Protein AF-A0AAD8AGR1-F1 (afdb_monomer)

Sequence (156 aa):
MEEKGDVKERDGKKPFNKREWMRRKYSKKFKVEQWEQRRRKNVLHSYYKELRKMPGCSTDSENKSEPNTDEKKQRTPRLSAYKAAQLEYERKEAEKTARIEAARKVKEERKEALANYHNKKAEVFKILSRKTKKGQPVMKGRMELLLEKLQKNLKS

pLDDT: mean 82.31, std 19.47, range [36.19, 98.38]

Mean predicted aligned error: 17.68 Å

InterPro domains:
  IPR013730 Fyv7/TAP26 [PF08524] (15-152)

Radius of gyration: 34.57 Å; Cα contacts (8 Å, |Δi|>4): 25; chains: 1; bounding box: 64×55×92 Å

Solvent-accessible surface area (backbone atoms only — not comparable to full-atom values): 9732 Å² total; per-residue (Å²): 134,87,81,79,82,81,81,79,91,75,71,101,64,78,80,82,56,62,68,59,51,48,48,56,73,69,33,65,67,49,52,52,50,53,52,51,50,52,51,54,49,49,54,53,49,51,51,54,50,50,61,62,66,45,92,86,71,76,91,82,84,85,91,82,83,86,86,89,82,91,72,90,70,84,75,73,85,76,71,55,71,68,60,50,51,50,53,52,49,54,51,52,51,53,51,52,52,53,50,52,52,52,54,48,51,56,51,49,55,52,49,50,54,48,51,54,50,52,52,53,50,49,54,52,46,57,47,66,69,36,53,44,99,86,66,46,68,46,56,72,59,48,50,52,56,50,51,53,50,52,54,50,66,72,76,104

Organism: Diploptera punctata (NCBI:txid6984)

Secondary structure (DSSP, 8-state):
----------SSSPP--HHHHHHHHH-HHHHHHHHHHHHHHHHHHHHHHHHHHSTT-------------------PPPPPHHHHHHHHHHHHHHHHHHHHHHHHHHHHHHHHHHHHHHHHHHHHHHHHH-B-TTS-B-HHHHHHHHHHHHHHHHH-

Structure (mmCIF, N/CA/C/O backbone):
data_AF-A0AAD8AGR1-F1
#
_entry.id   AF-A0AAD8AGR1-F1
#
loop_
_atom_site.group_PDB
_atom_site.id
_atom_site.type_symbol
_atom_site.label_atom_id
_atom_site.label_alt_id
_atom_site.label_comp_id
_atom_site.label_asym_id
_atom_site.label_entity_id
_atom_site.label_seq_id
_atom_site.pdbx_PDB_ins_code
_atom_site.Cartn_x
_atom_site.Cartn_y
_atom_site.Cartn_z
_atom_site.occupancy
_atom_site.B_iso_or_equiv
_atom_site.auth_seq_id
_atom_site.auth_comp_id
_atom_site.auth_asym_id
_atom_site.auth_atom_id
_atom_site.pdbx_PDB_model_num
ATOM 1 N N . MET A 1 1 ? 35.486 -43.676 32.587 1.00 37.59 1 MET A N 1
ATOM 2 C CA . MET A 1 1 ? 36.117 -43.527 31.261 1.00 37.59 1 MET A CA 1
ATOM 3 C C . MET A 1 1 ? 34.992 -43.523 30.247 1.00 37.59 1 MET A C 1
ATOM 5 O O . MET A 1 1 ? 34.321 -44.533 30.109 1.00 37.59 1 MET A O 1
ATOM 9 N N . GLU A 1 2 ? 34.685 -42.358 29.679 1.00 38.28 2 GLU A N 1
ATOM 10 C CA . GLU A 1 2 ? 33.598 -42.186 28.710 1.00 38.28 2 GLU A CA 1
ATOM 11 C C . GLU A 1 2 ? 34.026 -42.748 27.351 1.00 38.28 2 GLU A C 1
ATOM 13 O O . GLU A 1 2 ? 34.943 -42.233 26.709 1.00 38.28 2 GLU A O 1
ATOM 18 N N . GLU A 1 3 ? 33.364 -43.819 26.923 1.00 41.50 3 GLU A N 1
ATOM 19 C CA . GLU A 1 3 ? 33.518 -44.402 25.594 1.00 41.50 3 GLU A CA 1
ATOM 20 C C . GLU A 1 3 ? 32.797 -43.513 24.569 1.00 41.50 3 GLU A C 1
ATOM 22 O O . GLU A 1 3 ? 31.567 -43.465 24.490 1.00 41.50 3 GLU A O 1
ATOM 27 N N . LYS A 1 4 ? 33.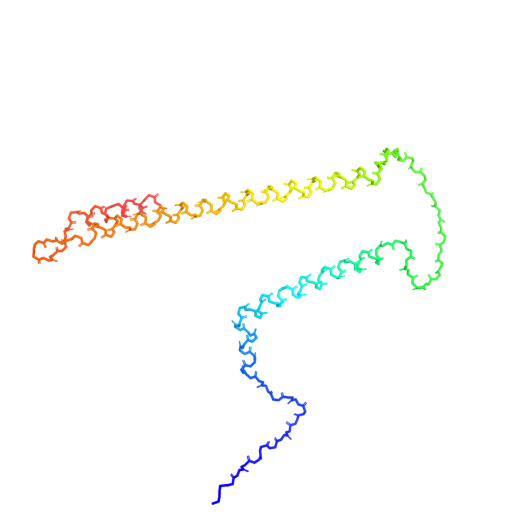573 -42.764 23.781 1.00 42.12 4 LYS A N 1
ATOM 28 C CA . LYS A 1 4 ? 33.070 -42.062 22.598 1.00 42.12 4 LYS A CA 1
ATOM 29 C C . LYS A 1 4 ? 32.799 -43.093 21.505 1.00 42.12 4 LYS A C 1
ATOM 31 O O . LYS A 1 4 ? 33.724 -43.584 20.868 1.00 42.12 4 LYS A O 1
ATOM 36 N N . GLY A 1 5 ? 31.522 -43.401 21.300 1.00 40.47 5 GLY A N 1
ATOM 37 C CA . GLY A 1 5 ? 31.053 -44.204 20.177 1.00 40.47 5 GLY A CA 1
ATOM 38 C C . GLY A 1 5 ? 31.313 -43.503 18.843 1.00 40.47 5 GLY A C 1
ATOM 39 O O . GLY A 1 5 ? 30.688 -42.491 18.527 1.00 40.47 5 GLY A O 1
ATOM 40 N N . ASP A 1 6 ? 32.240 -44.069 18.079 1.00 52.28 6 ASP A N 1
ATOM 41 C CA . ASP A 1 6 ? 32.564 -43.725 16.698 1.00 52.28 6 ASP A CA 1
ATOM 42 C C . ASP A 1 6 ? 31.473 -44.283 15.759 1.00 52.28 6 ASP A C 1
ATOM 44 O O . ASP A 1 6 ? 31.265 -45.499 15.654 1.00 52.28 6 ASP A O 1
ATOM 48 N N . VAL A 1 7 ? 30.698 -43.393 15.127 1.00 54.53 7 VAL A N 1
ATOM 49 C CA . VAL A 1 7 ? 29.608 -43.771 14.215 1.00 54.53 7 VAL A CA 1
ATOM 50 C C . VAL A 1 7 ? 30.162 -43.906 12.801 1.00 54.53 7 VAL A C 1
ATOM 52 O O . VAL A 1 7 ? 30.348 -42.931 12.079 1.00 54.53 7 VAL A O 1
ATOM 55 N N . LYS A 1 8 ? 30.360 -45.172 12.430 1.00 48.00 8 LYS A N 1
ATOM 56 C CA . LYS A 1 8 ? 30.677 -45.722 11.105 1.00 48.00 8 LYS A CA 1
ATOM 57 C C . LYS A 1 8 ? 30.063 -44.933 9.933 1.00 48.00 8 LYS A C 1
ATOM 59 O O . LYS A 1 8 ? 28.853 -44.987 9.716 1.00 48.00 8 LYS A O 1
ATOM 64 N N . GLU A 1 9 ? 30.915 -44.321 9.106 1.00 57.25 9 GLU A N 1
ATOM 65 C CA . GLU A 1 9 ? 30.585 -43.940 7.726 1.00 57.25 9 GLU A CA 1
ATOM 66 C C . GLU A 1 9 ? 30.313 -45.206 6.899 1.00 57.25 9 GLU A C 1
ATOM 68 O O . GLU A 1 9 ? 31.196 -46.034 6.669 1.00 57.25 9 GLU A O 1
ATOM 73 N N . ARG A 1 10 ? 29.068 -45.369 6.446 1.00 54.69 10 ARG A N 1
ATOM 74 C CA . ARG A 1 10 ? 28.699 -46.292 5.371 1.00 54.69 10 ARG A CA 1
ATOM 75 C C . ARG A 1 10 ? 27.884 -45.501 4.351 1.00 54.69 10 ARG A C 1
ATOM 77 O O . ARG A 1 10 ? 26.969 -44.775 4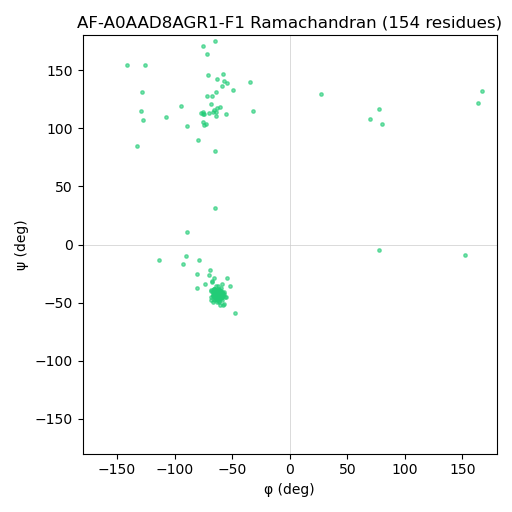.729 1.00 54.69 10 ARG A O 1
ATOM 84 N N . ASP A 1 11 ? 28.272 -45.655 3.087 1.00 57.81 11 ASP A N 1
ATOM 85 C CA . ASP A 1 11 ? 27.811 -44.966 1.875 1.00 57.81 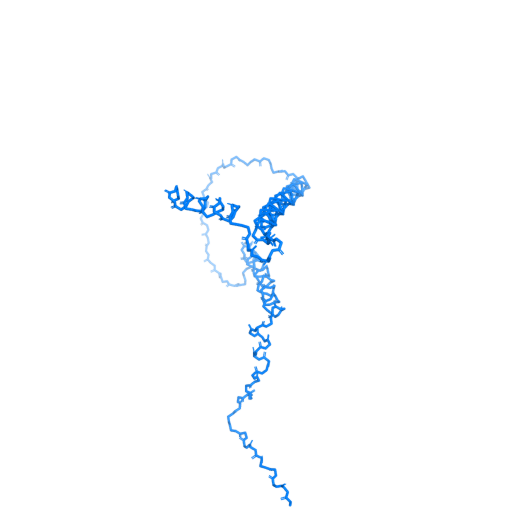11 ASP A CA 1
ATOM 86 C C . ASP A 1 11 ? 28.380 -43.547 1.694 1.00 57.81 11 ASP A C 1
ATOM 88 O O . ASP A 1 11 ? 28.089 -42.642 2.466 1.00 57.81 11 ASP A O 1
ATOM 92 N N . GLY A 1 12 ? 29.166 -43.330 0.627 1.00 61.69 12 GLY A N 1
ATOM 93 C CA . GLY A 1 12 ? 29.886 -42.083 0.286 1.00 61.69 12 GLY A CA 1
ATOM 94 C C . GLY A 1 12 ? 29.019 -40.853 -0.039 1.00 61.69 12 GLY A C 1
ATOM 95 O O . GLY A 1 12 ? 29.386 -40.012 -0.862 1.00 61.69 12 GLY A O 1
ATOM 96 N N . LYS A 1 13 ? 27.842 -40.736 0.573 1.00 70.56 13 LYS A N 1
ATOM 97 C CA . LYS A 1 13 ? 26.965 -39.573 0.511 1.00 70.56 13 LYS A CA 1
ATOM 98 C C . LYS A 1 13 ? 27.269 -38.698 1.718 1.00 70.56 13 LYS A C 1
ATOM 100 O O . LYS A 1 13 ? 27.069 -39.107 2.856 1.00 70.56 13 LYS A O 1
ATOM 105 N N . LYS A 1 14 ? 27.710 -37.464 1.456 1.00 81.38 14 LYS A N 1
ATOM 106 C CA . LYS A 1 14 ? 27.913 -36.462 2.510 1.00 81.38 14 LYS A CA 1
ATOM 107 C C . LYS A 1 14 ? 26.668 -36.378 3.410 1.00 81.38 14 LYS A C 1
ATOM 109 O O . LYS A 1 14 ? 25.559 -36.264 2.874 1.00 81.38 14 LYS A O 1
ATOM 114 N N . PRO A 1 15 ? 26.832 -36.387 4.745 1.00 82.31 15 PRO A N 1
ATOM 115 C CA . PRO A 1 15 ? 25.710 -36.320 5.671 1.00 82.31 15 PRO A CA 1
ATOM 116 C C . PRO A 1 15 ? 24.886 -35.047 5.439 1.00 82.31 15 PRO A C 1
ATOM 118 O O . PRO A 1 15 ? 25.419 -33.955 5.222 1.00 82.31 15 PRO A O 1
ATOM 121 N N . PHE A 1 16 ? 23.557 -35.186 5.448 1.00 85.50 16 PHE A N 1
ATOM 122 C CA . PHE A 1 16 ? 22.645 -34.089 5.128 1.00 85.50 16 PHE A CA 1
ATOM 123 C C . PHE A 1 16 ? 22.709 -32.975 6.179 1.00 85.50 16 PHE A C 1
ATOM 125 O O . PHE A 1 16 ? 22.259 -33.127 7.318 1.00 85.50 16 PHE A O 1
ATOM 132 N N . ASN A 1 17 ? 23.192 -31.801 5.775 1.00 89.31 17 ASN A N 1
ATOM 133 C CA . ASN A 1 17 ? 23.225 -30.636 6.648 1.00 89.31 17 ASN A CA 1
ATOM 134 C C . ASN A 1 17 ? 21.847 -29.951 6.724 1.00 89.31 17 ASN A C 1
ATOM 136 O O . ASN A 1 17 ? 21.526 -29.030 5.964 1.00 89.31 17 ASN A O 1
ATOM 140 N N . LYS A 1 18 ? 21.024 -30.375 7.691 1.00 86.62 18 LYS A N 1
ATOM 141 C CA . LYS A 1 18 ? 19.663 -29.848 7.906 1.00 86.62 18 LYS A CA 1
ATOM 142 C C . LYS A 1 18 ? 19.634 -28.339 8.178 1.00 86.62 18 LYS A C 1
ATOM 144 O O . LYS A 1 18 ? 18.705 -27.658 7.742 1.00 86.62 18 LYS A O 1
ATOM 149 N N . ARG A 1 19 ? 20.649 -27.790 8.860 1.00 85.38 19 ARG A N 1
ATOM 150 C CA . ARG A 1 19 ? 20.738 -26.345 9.158 1.00 85.38 19 ARG A CA 1
ATOM 151 C C . ARG A 1 19 ? 20.942 -25.528 7.887 1.00 85.38 19 ARG A C 1
ATOM 153 O O . ARG A 1 19 ? 20.271 -24.517 7.685 1.00 85.38 19 ARG A O 1
ATOM 160 N N . GLU A 1 20 ? 21.833 -25.981 7.016 1.00 87.56 20 GLU A N 1
ATOM 161 C CA . GLU A 1 20 ? 22.074 -25.335 5.729 1.00 87.56 20 GLU A CA 1
ATOM 162 C C . GLU A 1 20 ? 20.860 -25.449 4.806 1.00 87.56 20 GLU A C 1
ATOM 164 O O . GLU A 1 20 ? 20.455 -24.455 4.204 1.00 87.56 20 GLU A O 1
ATOM 169 N N . TRP A 1 21 ? 20.204 -26.612 4.782 1.00 88.62 21 TRP A N 1
ATOM 170 C CA . TRP A 1 21 ? 18.959 -26.793 4.041 1.00 88.62 21 TRP A CA 1
ATOM 171 C C . TRP A 1 21 ? 17.861 -25.826 4.499 1.00 88.62 21 TRP A C 1
ATOM 173 O O . TRP A 1 21 ? 17.224 -25.193 3.658 1.00 88.62 21 TRP A O 1
ATOM 183 N N . MET A 1 22 ? 17.672 -25.642 5.811 1.00 86.44 22 MET A N 1
ATOM 184 C CA . MET A 1 22 ? 16.691 -24.685 6.340 1.00 86.44 22 MET A CA 1
ATOM 185 C C . MET A 1 22 ? 17.046 -23.241 5.977 1.00 86.44 22 M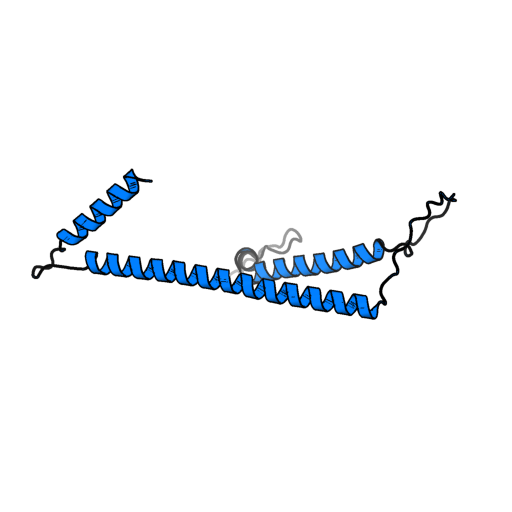ET A C 1
ATOM 187 O O . MET A 1 22 ? 16.171 -22.503 5.516 1.00 86.44 22 MET A O 1
ATOM 191 N N . ARG A 1 23 ? 18.325 -22.845 6.099 1.00 86.12 23 ARG A N 1
ATOM 192 C CA . ARG A 1 23 ? 18.793 -21.528 5.629 1.00 86.12 23 ARG A CA 1
ATOM 193 C C . ARG A 1 23 ? 18.484 -21.347 4.147 1.00 86.12 23 ARG A C 1
ATOM 195 O O . ARG A 1 23 ? 17.925 -20.328 3.763 1.00 86.12 23 ARG A O 1
ATOM 202 N N . ARG A 1 24 ? 18.755 -22.355 3.325 1.00 86.06 24 ARG A N 1
ATOM 203 C CA . ARG A 1 24 ? 18.507 -22.330 1.883 1.00 86.06 24 ARG A CA 1
ATOM 204 C C . ARG A 1 24 ? 17.018 -22.256 1.530 1.00 86.06 24 ARG A C 1
ATOM 206 O O . ARG A 1 24 ? 16.630 -21.566 0.591 1.00 86.06 24 ARG A O 1
ATOM 213 N N . LYS A 1 25 ? 16.169 -22.959 2.283 1.00 84.31 25 LYS A N 1
ATOM 214 C CA . LYS A 1 25 ? 14.731 -23.071 2.008 1.00 84.31 25 LYS A CA 1
ATOM 215 C C . LYS A 1 25 ? 13.934 -21.858 2.488 1.00 84.31 25 LYS A C 1
ATOM 217 O O . LYS A 1 25 ? 12.993 -21.455 1.800 1.00 84.31 25 LYS A O 1
ATOM 222 N N . TYR A 1 26 ? 14.302 -21.276 3.630 1.00 84.06 26 TYR A N 1
ATOM 223 C CA . TYR A 1 26 ? 13.514 -20.230 4.292 1.00 84.06 26 TYR A CA 1
ATOM 224 C C . TYR A 1 26 ? 14.184 -18.852 4.324 1.00 84.06 26 TYR A C 1
ATOM 226 O O . TYR A 1 26 ? 13.489 -17.862 4.547 1.00 84.06 26 TYR A O 1
ATOM 234 N N . SER A 1 27 ? 15.484 -18.732 4.031 1.00 90.06 27 SER A N 1
ATOM 235 C CA . SER A 1 27 ? 16.117 -17.411 3.940 1.00 90.06 27 SER A CA 1
ATOM 236 C C . SER A 1 27 ? 15.602 -16.639 2.729 1.00 90.06 27 SER A C 1
ATOM 238 O O . SER A 1 27 ? 15.774 -17.042 1.575 1.00 90.06 27 SER A O 1
ATOM 240 N N . LYS A 1 28 ? 15.011 -15.471 2.994 1.00 86.69 28 LYS A N 1
ATOM 241 C CA . LYS A 1 28 ? 14.565 -14.530 1.961 1.00 86.69 28 LYS A CA 1
ATOM 242 C C . LYS A 1 28 ? 15.725 -14.085 1.066 1.00 86.69 28 LYS A C 1
ATOM 244 O O . LYS A 1 28 ? 15.552 -14.040 -0.147 1.00 86.69 28 LYS A O 1
ATOM 249 N N . LYS A 1 29 ? 16.905 -13.826 1.647 1.00 87.44 29 LYS A N 1
ATOM 250 C CA . LYS A 1 29 ? 18.115 -13.435 0.900 1.00 87.44 29 LYS A CA 1
ATOM 251 C C . LYS A 1 29 ? 18.519 -14.514 -0.106 1.00 87.44 29 LYS A C 1
ATOM 253 O O . LYS A 1 29 ? 18.722 -14.204 -1.271 1.00 87.44 29 LYS A O 1
ATOM 258 N N . PHE A 1 30 ? 18.510 -15.780 0.317 1.00 87.69 30 PHE A N 1
ATOM 259 C CA . PHE A 1 30 ? 18.860 -16.900 -0.558 1.00 87.69 30 PHE A CA 1
ATOM 260 C C . PHE A 1 30 ? 17.875 -17.050 -1.728 1.00 87.69 30 PHE A C 1
ATOM 262 O O . PHE A 1 30 ? 18.281 -17.274 -2.864 1.00 87.69 30 PHE A O 1
ATOM 269 N N . LYS A 1 31 ? 16.567 -16.879 -1.487 1.00 88.12 31 LYS A N 1
ATOM 270 C CA . LYS A 1 31 ? 15.558 -16.921 -2.563 1.00 88.12 31 LYS A CA 1
ATOM 271 C C . LYS A 1 31 ? 15.726 -15.788 -3.576 1.00 88.12 31 LYS A C 1
ATOM 273 O O . LYS A 1 31 ? 15.571 -16.028 -4.771 1.00 88.12 31 LYS A O 1
ATOM 278 N N . VAL A 1 32 ? 16.033 -14.579 -3.104 1.00 87.62 32 VAL A N 1
ATOM 279 C CA . VAL A 1 32 ? 16.296 -13.417 -3.971 1.00 87.62 32 VAL A CA 1
ATOM 280 C C . VAL A 1 32 ? 17.539 -13.668 -4.821 1.00 87.62 32 VAL A C 1
ATOM 282 O O . VAL A 1 32 ? 17.486 -13.526 -6.038 1.00 87.62 32 VAL A O 1
ATOM 285 N N . GLU A 1 33 ? 18.614 -14.156 -4.211 1.00 91.12 33 GLU A N 1
ATOM 286 C CA . GLU A 1 33 ? 19.859 -14.471 -4.910 1.00 91.12 33 GLU A CA 1
ATOM 287 C C . GLU A 1 33 ? 19.683 -15.580 -5.961 1.00 91.12 33 GLU A C 1
ATOM 289 O O . GLU A 1 33 ? 20.158 -15.451 -7.086 1.00 91.12 33 GLU A O 1
ATOM 294 N N . GLN A 1 34 ? 18.923 -16.639 -5.659 1.00 90.31 34 GLN A N 1
ATOM 295 C CA . GLN A 1 34 ? 18.581 -17.673 -6.645 1.00 90.31 34 GLN A CA 1
ATOM 296 C C . GLN A 1 34 ? 17.787 -17.116 -7.834 1.00 90.31 34 GLN A C 1
ATOM 298 O O . GLN A 1 34 ? 18.009 -17.522 -8.979 1.00 90.31 34 GLN A O 1
ATOM 303 N N . TRP A 1 35 ? 16.861 -16.190 -7.579 1.00 91.38 35 TRP A N 1
ATOM 304 C CA . TRP A 1 35 ? 16.088 -15.535 -8.631 1.00 91.38 35 TRP A CA 1
ATOM 305 C C . TRP A 1 35 ? 16.978 -14.655 -9.518 1.00 91.38 35 TRP A C 1
ATOM 307 O O . TRP A 1 35 ? 16.901 -14.738 -10.746 1.00 91.38 35 TRP A O 1
ATOM 317 N N . GLU A 1 36 ? 17.885 -13.885 -8.915 1.00 90.75 36 GLU A N 1
ATOM 318 C CA . GLU A 1 36 ? 18.877 -13.096 -9.646 1.00 90.75 36 GLU A CA 1
ATOM 319 C C . GLU A 1 36 ? 19.817 -13.974 -10.475 1.00 90.75 36 GLU A C 1
ATOM 321 O O . GLU A 1 36 ? 20.042 -13.684 -11.649 1.00 90.75 36 GLU A O 1
ATOM 326 N N . GLN A 1 37 ? 20.318 -15.080 -9.919 1.00 91.12 37 GLN A N 1
ATOM 327 C CA . GLN A 1 37 ? 21.165 -16.030 -10.646 1.00 91.12 37 GLN A CA 1
ATOM 328 C C . GLN A 1 37 ? 20.439 -16.626 -11.855 1.00 91.12 37 GLN A C 1
ATOM 330 O O . GLN A 1 37 ? 21.018 -16.714 -12.938 1.00 91.12 37 GLN A O 1
ATOM 335 N N . ARG A 1 38 ? 19.158 -16.991 -11.710 1.00 91.25 38 ARG A N 1
ATOM 336 C CA . ARG A 1 38 ? 18.339 -17.473 -12.832 1.00 91.25 38 ARG A CA 1
ATOM 337 C C . ARG A 1 38 ? 18.193 -16.403 -13.913 1.00 91.25 38 ARG A C 1
ATOM 339 O O . ARG A 1 38 ? 18.328 -16.708 -15.094 1.00 91.25 38 ARG A O 1
ATOM 346 N N . ARG A 1 39 ? 17.976 -15.146 -13.521 1.00 91.44 39 ARG A N 1
ATOM 347 C CA . ARG A 1 39 ? 17.884 -14.021 -14.458 1.00 91.44 39 ARG A CA 1
ATOM 348 C C . ARG A 1 39 ? 19.203 -13.777 -15.193 1.00 91.44 39 ARG A C 1
ATOM 350 O O . ARG A 1 39 ? 19.181 -13.655 -16.412 1.00 91.44 39 ARG A O 1
ATOM 357 N N . ARG A 1 40 ? 20.338 -13.767 -14.483 1.00 93.25 40 ARG A N 1
ATOM 358 C CA . ARG A 1 40 ? 21.682 -13.637 -15.080 1.00 93.25 40 ARG A CA 1
ATOM 359 C C . ARG A 1 40 ? 21.950 -14.755 -16.089 1.00 93.25 40 ARG A C 1
ATOM 361 O O . ARG A 1 40 ? 22.387 -14.475 -17.199 1.00 93.25 40 ARG A O 1
ATOM 368 N N . LYS A 1 41 ? 21.610 -16.003 -15.741 1.00 93.38 41 LYS A N 1
ATOM 369 C CA . LYS A 1 41 ? 21.719 -17.150 -16.657 1.00 93.38 41 LYS A CA 1
ATOM 370 C C . LYS A 1 41 ? 20.842 -16.994 -17.896 1.00 93.38 41 LYS A C 1
ATOM 372 O O . LYS A 1 41 ? 21.309 -17.291 -18.986 1.00 93.38 41 LYS A O 1
ATOM 377 N N . ASN A 1 42 ? 19.612 -16.506 -17.751 1.00 91.69 42 ASN A N 1
ATOM 378 C CA . ASN A 1 42 ? 18.728 -16.283 -18.895 1.00 91.69 42 ASN A CA 1
ATOM 379 C C . ASN A 1 42 ? 19.251 -15.193 -19.834 1.00 91.69 42 ASN A C 1
ATOM 381 O O . ASN A 1 42 ? 19.198 -15.389 -21.041 1.00 91.69 42 ASN A O 1
ATOM 385 N N . VAL A 1 43 ? 19.782 -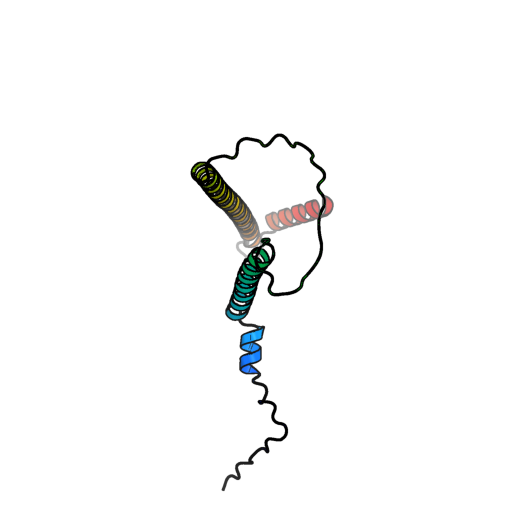14.090 -19.296 1.00 92.19 43 VAL A N 1
ATOM 386 C CA . VAL A 1 43 ? 20.417 -13.024 -20.095 1.00 92.19 43 VAL A CA 1
ATOM 387 C C . VAL A 1 43 ? 21.632 -13.563 -20.851 1.00 92.19 43 VAL A C 1
ATOM 389 O O . VAL A 1 43 ? 21.800 -13.305 -22.039 1.00 92.19 43 VAL A O 1
ATOM 392 N N . LEU A 1 44 ? 22.462 -14.362 -20.182 1.00 91.44 44 LEU A N 1
ATOM 393 C CA . LEU A 1 44 ? 23.617 -14.991 -20.815 1.00 91.44 44 LEU A CA 1
ATOM 394 C C . LEU A 1 44 ? 23.188 -15.991 -21.904 1.00 91.44 44 LEU A C 1
ATOM 396 O O . LEU A 1 44 ? 23.753 -16.017 -22.993 1.00 91.44 44 LEU A O 1
ATOM 400 N N . HIS A 1 45 ? 22.153 -16.790 -21.634 1.00 90.88 45 HIS 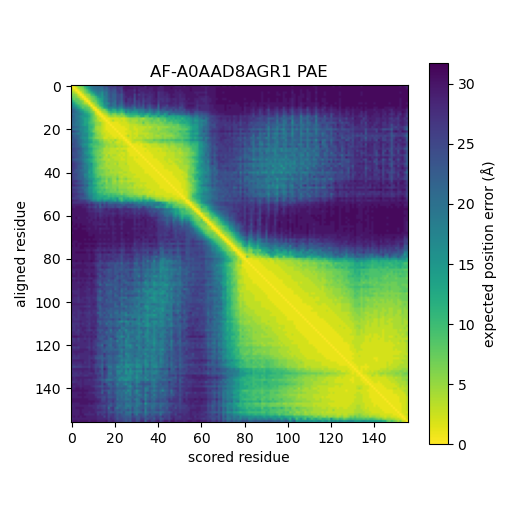A N 1
ATOM 401 C CA . HIS A 1 45 ? 21.597 -17.737 -22.595 1.00 90.88 45 HIS A CA 1
ATOM 402 C C . HIS A 1 45 ? 20.991 -17.033 -23.814 1.00 90.88 45 HIS A C 1
ATOM 404 O O . HIS A 1 45 ? 21.215 -17.489 -24.931 1.00 90.88 45 HIS A O 1
ATOM 410 N N . SER A 1 46 ? 20.254 -15.931 -23.630 1.00 87.81 46 SER A N 1
ATOM 411 C CA . SER A 1 46 ? 19.718 -15.156 -24.754 1.00 87.81 46 SER A CA 1
ATOM 412 C C . SER A 1 46 ? 20.838 -14.567 -25.606 1.00 87.81 46 SER A C 1
ATOM 414 O O . SER A 1 46 ? 20.786 -14.709 -26.820 1.00 87.81 46 SER A O 1
ATOM 416 N N . TYR A 1 47 ? 21.891 -14.033 -24.981 1.00 91.88 47 TYR A N 1
ATOM 417 C CA . TYR A 1 47 ? 23.069 -13.519 -25.682 1.00 91.88 47 TYR A CA 1
ATOM 418 C C . TYR A 1 47 ? 23.742 -14.587 -26.562 1.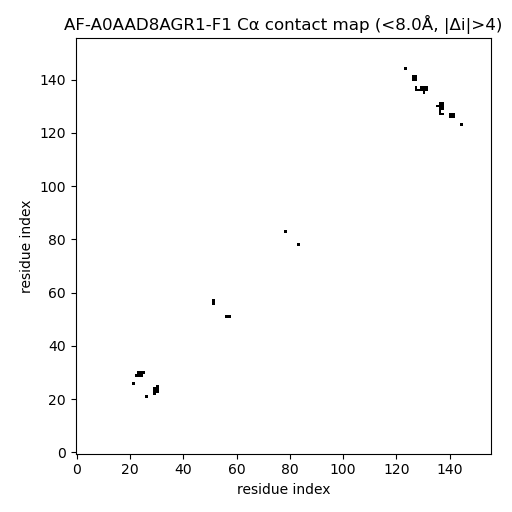00 91.88 47 TYR A C 1
ATOM 420 O O . TYR A 1 47 ? 23.911 -14.397 -27.764 1.00 91.88 47 TYR A O 1
ATOM 428 N N . TYR A 1 48 ? 24.053 -15.764 -26.009 1.00 91.88 48 TYR A N 1
ATOM 429 C CA . TYR A 1 48 ? 24.650 -16.847 -26.804 1.00 91.88 48 TYR A CA 1
ATOM 430 C C . TYR A 1 48 ? 23.690 -17.433 -27.848 1.00 91.88 48 TYR A C 1
ATOM 432 O O . TYR A 1 48 ? 24.119 -17.865 -28.918 1.00 91.88 48 TYR A O 1
ATOM 440 N N . LYS A 1 49 ? 22.384 -17.440 -27.569 1.00 90.56 49 LYS A N 1
ATOM 441 C CA . LYS A 1 49 ? 21.360 -17.852 -28.535 1.00 90.56 49 LYS A CA 1
ATOM 442 C C . LYS A 1 49 ? 21.290 -16.890 -29.719 1.00 90.56 49 LYS A C 1
ATOM 444 O O . LYS A 1 49 ? 21.103 -17.351 -30.839 1.00 90.56 49 LYS A O 1
ATOM 449 N N . GLU A 1 50 ? 21.441 -15.591 -29.484 1.00 83.12 50 GLU A N 1
ATOM 450 C CA . GLU A 1 50 ? 21.522 -14.571 -30.533 1.00 83.12 50 GLU A CA 1
ATOM 451 C C . GLU A 1 50 ? 22.787 -14.741 -31.374 1.00 83.12 50 GLU A C 1
ATOM 453 O O . GLU A 1 50 ? 22.679 -14.766 -32.596 1.00 83.12 50 GLU A O 1
ATOM 458 N N . LEU A 1 51 ? 23.944 -14.987 -30.746 1.00 78.88 51 LEU A N 1
ATOM 459 C CA . LEU A 1 51 ? 25.188 -15.302 -31.463 1.00 78.88 51 LEU A CA 1
ATOM 460 C C . LEU A 1 51 ? 25.044 -16.531 -32.370 1.00 78.88 51 LEU A C 1
ATOM 462 O O . LEU A 1 51 ? 25.460 -16.498 -33.521 1.00 78.88 51 LEU A O 1
ATOM 466 N N . ARG A 1 52 ? 24.388 -17.594 -31.890 1.00 80.75 52 ARG A N 1
ATOM 467 C CA . ARG A 1 52 ? 24.105 -18.797 -32.690 1.00 80.75 52 ARG A CA 1
ATOM 468 C C . ARG A 1 52 ? 23.068 -18.561 -33.798 1.00 80.75 52 ARG A C 1
ATOM 470 O O . ARG A 1 52 ? 22.995 -19.337 -34.744 1.00 80.75 52 ARG A O 1
ATOM 477 N N . LYS A 1 53 ? 22.226 -17.533 -33.664 1.00 77.56 53 LYS A N 1
ATOM 478 C CA . LYS A 1 53 ? 21.172 -17.191 -34.630 1.00 77.56 53 LYS A CA 1
ATOM 479 C C . LYS A 1 53 ? 21.658 -16.218 -35.711 1.00 77.56 53 LYS A C 1
ATOM 481 O O . LYS A 1 53 ? 20.941 -16.016 -36.688 1.00 77.56 53 LYS A O 1
ATOM 486 N N . MET A 1 54 ? 22.855 -15.642 -35.566 1.00 62.50 54 MET A N 1
ATOM 487 C CA . MET A 1 54 ? 23.518 -14.924 -36.653 1.00 62.50 54 MET A CA 1
ATOM 488 C C . MET A 1 54 ? 24.008 -15.931 -37.710 1.00 62.50 54 MET A C 1
ATOM 490 O O . MET A 1 54 ? 24.688 -16.896 -37.355 1.00 62.50 54 MET A O 1
ATOM 494 N N . PRO A 1 55 ? 23.681 -15.748 -39.001 1.00 56.34 55 PRO A N 1
ATOM 495 C CA . PRO A 1 55 ? 24.204 -16.606 -40.057 1.00 56.34 55 PRO A CA 1
ATOM 496 C C . PRO A 1 55 ? 25.703 -16.324 -40.230 1.00 56.34 55 PRO A C 1
ATOM 498 O O . PRO A 1 55 ? 26.077 -15.223 -40.625 1.00 56.34 55 PRO A O 1
ATOM 501 N N . GLY A 1 56 ? 26.560 -17.295 -39.897 1.00 56.69 56 GLY A N 1
ATOM 502 C CA . GLY A 1 56 ? 28.009 -17.182 -40.127 1.00 56.69 56 GLY A CA 1
ATOM 503 C C . GLY A 1 56 ? 28.929 -17.967 -39.188 1.00 56.69 56 GLY A C 1
ATOM 504 O O . GLY A 1 56 ? 30.119 -18.044 -39.462 1.00 56.69 56 GLY A O 1
ATOM 505 N N . CYS A 1 57 ? 28.425 -18.572 -38.107 1.00 40.75 57 CYS A N 1
ATOM 506 C CA . CYS A 1 57 ? 29.240 -19.417 -37.227 1.00 40.75 57 CYS A CA 1
ATOM 507 C C . CYS A 1 57 ? 28.520 -20.742 -36.936 1.00 40.75 57 CYS A C 1
ATOM 509 O O . CYS A 1 57 ? 27.793 -20.890 -35.954 1.00 40.75 57 CYS A O 1
ATOM 511 N N . SER A 1 58 ? 28.674 -21.707 -37.838 1.00 41.34 58 SER A N 1
ATOM 512 C CA . SER A 1 58 ? 28.490 -23.129 -37.542 1.00 41.34 58 SER A CA 1
ATOM 513 C C . SER A 1 58 ? 29.721 -23.855 -38.049 1.00 41.34 58 SER A C 1
ATOM 515 O O . SER A 1 58 ? 29.995 -23.848 -39.244 1.00 41.34 58 SER A O 1
ATOM 517 N N . THR A 1 59 ? 30.472 -24.429 -37.117 1.00 48.91 59 THR A N 1
ATOM 518 C CA . THR A 1 59 ? 31.455 -25.472 -37.392 1.00 48.91 59 THR A CA 1
ATOM 519 C C . THR A 1 59 ? 30.723 -26.704 -37.936 1.00 48.91 59 THR A C 1
ATOM 521 O O . THR A 1 59 ? 29.886 -27.277 -37.237 1.00 48.91 59 THR A O 1
ATOM 524 N N . ASP A 1 60 ? 31.074 -27.026 -39.182 1.00 39.59 60 ASP A N 1
ATOM 525 C CA . ASP A 1 60 ? 31.023 -28.300 -39.913 1.00 39.59 60 ASP A CA 1
ATOM 526 C C . ASP A 1 60 ? 29.668 -28.916 -40.317 1.00 39.59 60 ASP A C 1
ATOM 528 O O . ASP A 1 60 ? 28.950 -29.497 -39.506 1.00 39.59 60 ASP A O 1
ATOM 532 N N . SER A 1 61 ? 29.377 -28.860 -41.629 1.00 40.50 61 SER A N 1
ATOM 533 C CA . SER A 1 61 ? 29.005 -30.002 -42.498 1.00 40.50 61 SER A CA 1
ATOM 534 C C . SER A 1 61 ? 28.428 -29.506 -43.841 1.00 40.50 61 SER A C 1
ATOM 536 O O . SER A 1 61 ? 27.593 -28.605 -43.883 1.00 40.50 61 SER A O 1
ATOM 538 N N . GLU A 1 62 ? 28.926 -30.076 -44.936 1.00 38.72 62 GLU A N 1
ATOM 539 C CA . GLU A 1 62 ? 28.817 -29.643 -46.333 1.00 38.72 62 GLU A CA 1
ATOM 540 C C . GLU A 1 62 ? 27.427 -29.812 -47.002 1.00 38.72 62 GLU A C 1
ATOM 542 O O . GLU A 1 62 ? 26.618 -30.650 -46.611 1.00 38.72 62 GLU A O 1
ATOM 547 N N . ASN A 1 63 ? 27.266 -29.105 -48.137 1.00 38.38 63 ASN A N 1
ATOM 548 C CA . ASN A 1 63 ? 26.410 -29.399 -49.308 1.00 38.38 63 ASN A CA 1
ATOM 549 C C . ASN A 1 63 ? 24.893 -29.071 -49.264 1.00 38.38 63 ASN A C 1
ATOM 551 O O . ASN A 1 63 ? 24.085 -29.869 -48.803 1.00 38.38 63 ASN A O 1
ATOM 555 N N . LYS A 1 64 ? 24.468 -27.976 -49.930 1.00 36.19 64 LYS A N 1
ATOM 556 C CA . LYS A 1 64 ? 23.959 -27.945 -51.334 1.00 36.19 64 LYS A CA 1
ATOM 557 C C . LYS A 1 64 ? 23.175 -26.650 -51.667 1.00 36.19 64 LYS A C 1
ATOM 559 O O . LYS A 1 64 ? 22.170 -26.347 -51.039 1.00 36.19 64 LYS A O 1
ATOM 564 N N . SER A 1 65 ? 23.682 -25.947 -52.688 1.00 45.03 65 SER A N 1
ATOM 565 C CA . SER A 1 65 ? 23.036 -25.190 -53.790 1.00 45.03 65 SER A CA 1
ATOM 566 C C . SER A 1 65 ? 21.634 -24.557 -53.654 1.00 45.03 65 SER A C 1
ATOM 568 O O . SER A 1 65 ? 20.647 -25.244 -53.405 1.00 45.03 65 SER A O 1
ATOM 570 N N . GLU A 1 66 ? 21.575 -23.266 -54.018 1.00 41.69 66 GLU A N 1
ATOM 571 C CA . GLU A 1 66 ? 20.396 -22.429 -54.334 1.00 41.69 66 GLU A CA 1
ATOM 572 C C . GLU A 1 66 ? 19.617 -22.895 -55.605 1.00 41.69 66 GLU A C 1
ATOM 574 O O . GLU A 1 66 ? 20.093 -23.812 -56.282 1.00 41.69 66 GLU A O 1
ATOM 579 N N . PRO A 1 67 ? 18.451 -22.296 -55.981 1.00 50.31 67 PRO A N 1
ATOM 580 C CA . PRO A 1 67 ? 18.438 -20.961 -56.607 1.00 50.31 67 PRO A CA 1
ATOM 581 C C . PRO A 1 67 ? 17.301 -19.996 -56.200 1.00 50.31 67 PRO A C 1
ATOM 583 O O . PRO A 1 67 ? 16.196 -20.367 -55.812 1.00 50.31 67 PRO A O 1
ATOM 586 N N . ASN A 1 68 ? 17.655 -18.724 -56.369 1.00 44.22 68 ASN A N 1
ATOM 587 C CA . ASN A 1 68 ? 16.921 -17.462 -56.308 1.00 44.22 68 ASN A CA 1
ATOM 588 C C . ASN A 1 68 ? 15.455 -17.437 -56.787 1.00 44.22 68 ASN A C 1
ATOM 590 O O . ASN A 1 68 ? 15.127 -17.892 -57.881 1.00 44.22 68 ASN A O 1
ATOM 594 N N . THR A 1 69 ? 14.629 -16.692 -56.043 1.00 40.50 69 THR A N 1
ATOM 595 C CA . THR A 1 69 ? 13.445 -15.987 -56.562 1.00 40.50 69 THR A CA 1
ATOM 596 C C . THR A 1 69 ? 13.520 -14.517 -56.149 1.00 40.50 69 THR A C 1
ATOM 598 O O . THR A 1 69 ? 13.365 -14.173 -54.975 1.00 40.50 69 THR A O 1
ATOM 601 N N . ASP A 1 70 ? 13.806 -13.667 -57.134 1.00 48.97 70 ASP A N 1
ATOM 602 C CA . ASP A 1 70 ? 13.911 -12.212 -57.034 1.00 48.97 70 ASP A CA 1
ATOM 603 C C . ASP A 1 70 ? 12.519 -11.567 -56.921 1.00 48.97 70 ASP A C 1
ATOM 605 O O . ASP A 1 70 ? 11.814 -11.383 -57.912 1.00 48.97 70 ASP A O 1
ATOM 609 N N . GLU A 1 71 ? 12.136 -11.154 -55.712 1.00 53.06 71 GLU A N 1
ATOM 610 C CA . GLU A 1 71 ? 11.074 -10.166 -55.508 1.00 53.06 71 GLU A CA 1
ATOM 611 C C . GLU A 1 71 ? 11.700 -8.844 -55.051 1.00 53.06 71 GLU A C 1
ATOM 613 O O . GLU A 1 71 ? 12.192 -8.707 -53.925 1.00 53.06 71 GLU A O 1
ATOM 618 N N . LYS A 1 72 ? 11.677 -7.836 -55.934 1.00 51.50 72 LYS A N 1
ATOM 619 C CA . LYS A 1 72 ? 12.127 -6.462 -55.659 1.00 51.50 72 LYS A CA 1
ATOM 620 C C . LYS A 1 72 ? 11.233 -5.793 -54.603 1.00 51.50 72 LYS A C 1
ATOM 622 O O . LYS A 1 72 ? 10.380 -4.967 -54.916 1.00 51.50 72 LYS A O 1
ATOM 627 N N . LYS A 1 73 ? 11.471 -6.097 -53.325 1.00 57.31 73 LYS A N 1
ATOM 628 C CA . LYS A 1 73 ? 11.000 -5.286 -52.193 1.00 57.31 73 LYS A CA 1
ATOM 629 C C . LYS A 1 73 ? 11.708 -3.938 -52.236 1.00 57.31 73 LYS A C 1
ATOM 631 O O . LYS A 1 73 ? 12.927 -3.870 -52.070 1.00 57.31 73 LYS A O 1
ATOM 636 N N . GLN A 1 74 ? 10.946 -2.866 -52.445 1.00 55.50 74 GLN A N 1
ATOM 637 C CA . GLN A 1 74 ? 11.451 -1.502 -52.328 1.00 55.50 74 GLN A CA 1
ATOM 638 C C . GLN A 1 74 ? 12.077 -1.316 -50.939 1.00 55.50 74 GLN A C 1
ATOM 640 O O . GLN A 1 74 ? 11.403 -1.407 -49.912 1.00 55.50 74 GLN A O 1
ATOM 645 N N . ARG A 1 75 ? 13.401 -1.142 -50.898 1.00 60.25 75 ARG A N 1
ATOM 646 C CA . ARG A 1 75 ? 14.152 -0.965 -49.654 1.00 60.25 75 ARG A CA 1
ATOM 647 C C . ARG A 1 75 ? 13.936 0.469 -49.188 1.00 60.25 75 ARG A C 1
ATOM 649 O O . ARG A 1 75 ? 14.395 1.399 -49.845 1.00 60.25 75 ARG A O 1
ATOM 656 N N . THR A 1 76 ? 13.251 0.651 -48.064 1.00 62.47 76 THR A N 1
ATOM 657 C CA . THR A 1 76 ? 13.214 1.953 -47.393 1.00 62.47 76 THR A CA 1
ATOM 658 C C . THR A 1 76 ? 14.647 2.395 -47.066 1.00 62.47 76 THR A C 1
ATOM 660 O O . THR A 1 76 ? 15.484 1.551 -46.714 1.00 62.47 76 THR A O 1
ATOM 663 N N . PRO A 1 77 ? 14.977 3.691 -47.211 1.00 69.19 77 PRO A N 1
ATOM 664 C CA . PRO A 1 77 ? 16.312 4.179 -46.902 1.00 69.19 77 PRO A CA 1
ATOM 665 C C . PRO A 1 77 ? 16.612 3.907 -45.426 1.00 69.19 77 PRO A C 1
ATOM 667 O O . PRO A 1 77 ? 15.905 4.368 -44.529 1.00 69.19 77 PRO A O 1
ATOM 670 N N . ARG A 1 78 ? 17.649 3.102 -45.172 1.00 71.62 78 ARG A N 1
ATOM 671 C CA . ARG A 1 78 ? 18.088 2.778 -43.812 1.00 71.62 78 ARG A CA 1
ATOM 672 C C . ARG A 1 78 ? 18.655 4.046 -43.179 1.00 71.62 78 ARG A C 1
ATOM 674 O O . ARG A 1 78 ? 19.523 4.695 -43.759 1.00 71.62 78 ARG A O 1
ATOM 681 N N . LEU A 1 79 ? 18.163 4.397 -41.992 1.00 72.94 79 LEU A N 1
ATOM 682 C CA . LEU A 1 79 ? 18.733 5.482 -41.196 1.00 72.94 79 LEU A CA 1
ATOM 683 C C . LEU A 1 79 ? 20.213 5.190 -40.907 1.00 72.94 79 LEU A C 1
ATOM 685 O O . LEU A 1 79 ? 20.602 4.035 -40.727 1.00 72.94 79 LEU A O 1
ATOM 689 N N . SER A 1 80 ? 21.030 6.245 -40.833 1.00 86.56 80 SER A N 1
ATOM 690 C CA . SER A 1 80 ? 22.413 6.129 -40.355 1.00 86.56 80 SER A CA 1
ATOM 691 C C . SER A 1 80 ? 22.428 5.469 -38.974 1.00 86.56 80 SER A C 1
ATOM 693 O O . SER A 1 80 ? 21.590 5.796 -38.131 1.00 86.56 80 SER A O 1
ATOM 695 N N . ALA A 1 81 ? 23.387 4.570 -38.732 1.00 85.12 81 ALA A N 1
ATOM 696 C CA . ALA A 1 81 ? 23.510 3.831 -37.473 1.00 85.12 81 ALA A CA 1
ATOM 697 C C . ALA A 1 81 ? 23.509 4.762 -36.246 1.00 85.12 81 ALA A C 1
ATOM 699 O O . ALA A 1 81 ? 22.896 4.452 -35.228 1.00 85.12 81 ALA A O 1
ATOM 700 N N . TYR A 1 82 ? 24.113 5.946 -36.383 1.00 88.94 82 TYR A N 1
ATOM 701 C CA . TYR A 1 82 ? 24.107 6.982 -35.354 1.00 88.94 82 TYR A CA 1
ATOM 702 C C . TYR A 1 82 ? 22.694 7.506 -35.047 1.00 88.94 82 TYR A C 1
ATOM 704 O O . TYR A 1 82 ? 22.292 7.563 -33.888 1.00 88.94 82 TYR A O 1
ATOM 712 N N . LYS A 1 83 ? 21.902 7.814 -36.083 1.00 90.06 83 LYS A N 1
ATOM 713 C CA . LYS A 1 83 ? 20.517 8.289 -35.927 1.00 90.06 83 LYS A CA 1
ATOM 714 C C . LYS A 1 83 ? 19.615 7.206 -35.331 1.00 90.06 83 LYS A C 1
ATOM 716 O O . LYS A 1 83 ? 18.774 7.501 -34.490 1.00 90.06 83 LYS A O 1
ATOM 721 N N . ALA A 1 84 ? 19.811 5.948 -35.728 1.00 90.38 84 ALA A N 1
ATOM 722 C CA . ALA A 1 84 ? 19.090 4.821 -35.140 1.00 90.38 84 ALA A CA 1
ATOM 723 C C . ALA A 1 84 ? 19.405 4.663 -33.639 1.00 90.38 84 ALA A C 1
ATOM 725 O O . ALA A 1 84 ? 18.491 4.490 -32.836 1.00 90.38 84 ALA A O 1
ATOM 726 N N . ALA A 1 85 ? 20.678 4.798 -33.251 1.00 89.50 85 ALA A N 1
ATOM 727 C CA . ALA A 1 85 ? 21.096 4.735 -31.852 1.00 89.50 85 ALA A CA 1
ATOM 728 C C . ALA A 1 85 ? 20.512 5.880 -31.003 1.00 89.50 85 ALA A C 1
ATOM 730 O O . ALA A 1 85 ? 20.085 5.639 -29.874 1.00 89.50 85 ALA A O 1
ATOM 731 N N . GLN A 1 86 ? 20.443 7.102 -31.546 1.00 93.31 86 GLN A N 1
ATOM 732 C CA . GLN A 1 86 ? 19.810 8.245 -30.872 1.00 93.31 86 GLN A CA 1
ATOM 733 C C . GLN A 1 86 ? 18.320 7.996 -30.602 1.00 93.31 86 GLN A C 1
ATOM 735 O O . GLN A 1 86 ? 17.875 8.131 -29.465 1.00 93.31 86 GLN A O 1
ATOM 740 N N . LEU A 1 87 ? 17.568 7.538 -31.608 1.00 93.19 87 LEU A N 1
ATOM 741 C CA . LEU A 1 87 ? 16.140 7.234 -31.454 1.00 93.19 87 LEU A CA 1
ATOM 742 C C . LEU A 1 87 ? 15.889 6.113 -30.437 1.00 93.19 87 LEU A C 1
ATOM 744 O O . LEU A 1 87 ? 14.947 6.177 -29.647 1.00 93.19 87 LEU A O 1
ATOM 748 N N . GLU A 1 88 ? 16.732 5.077 -30.421 1.00 92.44 88 GLU A N 1
ATOM 749 C CA . GLU A 1 88 ? 16.636 4.035 -29.398 1.00 92.44 88 GLU A CA 1
ATOM 750 C C . GLU A 1 88 ? 16.919 4.557 -27.990 1.00 92.44 88 GLU A C 1
ATOM 752 O O . GLU A 1 88 ? 16.279 4.114 -27.033 1.00 92.44 88 GLU A O 1
ATOM 757 N N . TYR A 1 89 ? 17.890 5.460 -27.850 1.00 94.94 89 TYR A N 1
ATOM 758 C CA . TYR A 1 89 ? 18.217 6.076 -26.571 1.00 94.94 89 TYR A CA 1
ATOM 759 C C . TYR A 1 89 ? 17.036 6.898 -26.046 1.00 94.94 89 TYR A C 1
ATOM 761 O O . TYR A 1 89 ? 16.588 6.669 -24.923 1.00 94.94 89 TYR A O 1
ATOM 769 N N . GLU A 1 90 ? 16.469 7.766 -26.882 1.00 95.31 90 GLU A N 1
ATOM 770 C CA . GLU A 1 90 ? 15.291 8.572 -26.547 1.00 95.31 90 GLU A CA 1
ATOM 771 C C . GLU A 1 90 ? 14.094 7.695 -26.171 1.00 95.31 90 GLU A C 1
ATOM 773 O O . GLU A 1 90 ? 13.437 7.933 -25.157 1.00 95.31 90 GLU A O 1
ATOM 778 N N . ARG A 1 91 ? 13.853 6.614 -26.924 1.00 94.69 91 ARG A N 1
ATOM 779 C CA . ARG A 1 91 ? 12.796 5.647 -26.608 1.00 94.69 91 ARG A CA 1
ATOM 780 C C . ARG A 1 91 ? 13.003 5.003 -25.236 1.00 94.69 91 ARG A C 1
ATOM 782 O O . ARG A 1 91 ? 12.046 4.871 -24.476 1.00 94.69 91 ARG A O 1
ATOM 789 N N . LYS A 1 92 ? 14.234 4.592 -24.915 1.00 94.75 92 LYS A N 1
ATOM 790 C CA . LYS A 1 92 ? 14.567 3.980 -23.618 1.00 94.75 92 LYS A CA 1
ATOM 791 C C . LYS A 1 92 ? 14.417 4.981 -22.475 1.00 94.75 92 LYS A C 1
ATOM 793 O O . LYS A 1 92 ? 13.942 4.598 -21.409 1.00 94.75 92 LYS A O 1
ATOM 798 N N . GLU A 1 93 ? 14.799 6.237 -22.677 1.00 95.44 93 GLU A N 1
ATOM 799 C CA . GLU A 1 93 ? 14.597 7.297 -21.685 1.00 95.44 93 GLU A CA 1
ATOM 800 C C . GLU A 1 93 ? 13.104 7.562 -21.448 1.00 95.44 93 GLU A C 1
ATOM 802 O O . GLU A 1 93 ? 12.662 7.527 -20.300 1.00 95.44 93 GLU A O 1
ATOM 807 N N . ALA A 1 94 ? 12.303 7.693 -22.509 1.00 95.44 94 ALA A N 1
ATOM 808 C CA . ALA A 1 94 ? 10.853 7.870 -22.401 1.00 95.44 94 ALA A CA 1
ATOM 809 C C . ALA A 1 94 ? 10.155 6.685 -21.705 1.00 95.44 94 ALA A C 1
ATOM 811 O O . ALA A 1 94 ? 9.247 6.866 -20.895 1.00 95.44 94 ALA A O 1
ATOM 812 N N . GLU A 1 95 ? 10.590 5.450 -21.970 1.00 95.31 95 GLU A N 1
ATOM 813 C CA . GLU A 1 95 ? 10.054 4.272 -21.281 1.00 95.31 95 GLU A CA 1
ATOM 814 C C . GLU A 1 95 ? 10.400 4.284 -19.782 1.00 95.31 95 GLU A C 1
ATOM 816 O O . GLU A 1 95 ? 9.559 3.958 -18.938 1.00 95.31 95 GLU A O 1
ATOM 821 N N . LYS A 1 96 ? 11.627 4.686 -19.422 1.00 94.06 96 LYS A N 1
ATOM 822 C CA . LYS A 1 96 ? 12.039 4.807 -18.016 1.00 94.06 96 LYS A CA 1
ATOM 823 C C . LYS A 1 96 ? 11.217 5.861 -17.285 1.00 94.06 96 LYS A C 1
ATOM 825 O O . LYS A 1 96 ? 10.748 5.575 -16.182 1.0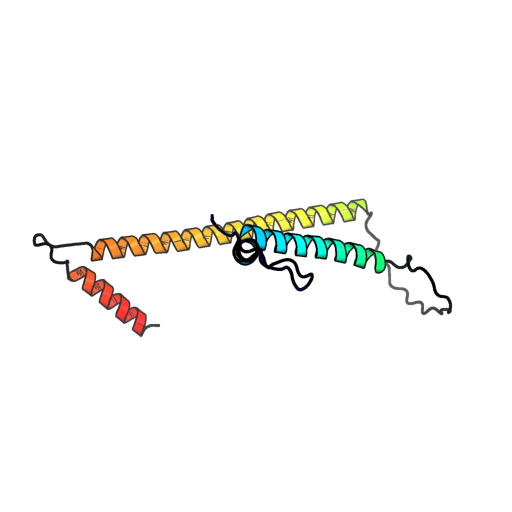0 94.06 96 LYS A O 1
ATOM 830 N N . THR A 1 97 ? 11.036 7.047 -17.868 1.00 94.69 97 THR A N 1
ATOM 831 C CA . THR A 1 97 ? 10.259 8.125 -17.241 1.00 94.69 97 THR A CA 1
ATOM 832 C C . THR A 1 97 ? 8.804 7.705 -17.059 1.00 94.69 97 THR A C 1
ATOM 834 O O . THR A 1 97 ? 8.306 7.745 -15.933 1.00 94.69 97 THR A O 1
ATOM 837 N N . ALA A 1 98 ? 8.170 7.151 -18.097 1.00 96.19 98 ALA A N 1
ATOM 838 C CA . ALA A 1 98 ? 6.804 6.631 -18.020 1.00 96.19 98 ALA A CA 1
ATOM 839 C C . ALA A 1 98 ? 6.653 5.550 -16.933 1.00 96.19 98 ALA A C 1
ATOM 841 O O . ALA A 1 98 ? 5.687 5.544 -16.166 1.00 96.19 98 ALA A O 1
ATOM 842 N N . ARG A 1 99 ? 7.638 4.652 -16.805 1.00 95.56 99 ARG A N 1
ATOM 843 C CA . ARG A 1 99 ? 7.643 3.617 -15.763 1.00 95.56 99 ARG A CA 1
ATOM 844 C C . ARG A 1 99 ? 7.772 4.202 -14.356 1.00 95.56 99 ARG A C 1
ATOM 846 O O . ARG A 1 99 ? 7.117 3.708 -13.436 1.00 95.56 99 ARG A O 1
ATOM 853 N N . ILE A 1 100 ? 8.621 5.212 -14.171 1.00 96.00 100 ILE A N 1
ATOM 854 C CA . ILE A 1 100 ? 8.795 5.894 -12.882 1.00 96.00 100 ILE A CA 1
ATOM 855 C C . ILE A 1 100 ? 7.505 6.619 -12.494 1.00 96.00 100 ILE A C 1
ATOM 857 O O . ILE A 1 100 ? 7.053 6.485 -11.356 1.00 96.00 100 ILE A O 1
ATOM 861 N N . GLU A 1 101 ? 6.880 7.328 -13.432 1.00 96.44 101 GLU A N 1
ATOM 862 C CA . GLU A 1 101 ? 5.617 8.032 -13.204 1.00 96.44 101 GLU A CA 1
ATOM 863 C C . GLU A 1 101 ? 4.478 7.074 -12.855 1.00 96.44 101 GLU A C 1
ATOM 865 O O . GLU A 1 101 ? 3.782 7.286 -11.862 1.00 96.44 101 GLU A O 1
ATOM 870 N N . ALA A 1 102 ? 4.324 5.977 -13.601 1.00 96.50 102 ALA A N 1
ATOM 871 C CA . ALA A 1 102 ? 3.325 4.956 -13.298 1.00 96.50 102 ALA A CA 1
ATOM 872 C C . ALA A 1 102 ? 3.545 4.347 -11.902 1.00 96.50 102 ALA A C 1
ATOM 874 O O . ALA A 1 102 ? 2.609 4.229 -11.110 1.00 96.50 102 ALA A O 1
ATOM 875 N N . ALA A 1 103 ? 4.794 4.018 -11.553 1.00 96.00 103 ALA A N 1
ATOM 876 C CA . ALA A 1 103 ? 5.124 3.497 -10.228 1.00 96.00 103 ALA A CA 1
ATOM 877 C C . ALA A 1 103 ? 4.856 4.519 -9.110 1.00 96.00 103 ALA A C 1
ATOM 879 O O . ALA A 1 103 ? 4.442 4.139 -8.010 1.00 96.00 103 ALA A O 1
ATOM 880 N N . ARG A 1 104 ? 5.079 5.812 -9.376 1.00 97.62 104 ARG A N 1
ATOM 881 C CA . ARG A 1 104 ? 4.782 6.898 -8.440 1.00 97.62 104 ARG A CA 1
ATOM 882 C C . ARG A 1 104 ? 3.278 7.025 -8.198 1.00 97.62 104 ARG A C 1
ATOM 884 O O . ARG A 1 104 ? 2.888 7.018 -7.034 1.00 97.62 104 ARG A O 1
ATOM 891 N N . LYS A 1 105 ? 2.461 7.033 -9.256 1.00 97.44 105 LYS A N 1
ATOM 892 C CA . LYS A 1 105 ? 0.991 7.089 -9.159 1.00 97.44 105 LYS A CA 1
ATOM 893 C C . LYS A 1 105 ? 0.437 5.933 -8.326 1.00 97.44 105 LYS A C 1
ATOM 895 O O . LYS A 1 105 ? -0.209 6.164 -7.312 1.00 97.44 105 LYS A O 1
ATOM 900 N N . VAL A 1 106 ? 0.833 4.695 -8.633 1.00 97.38 106 VAL A N 1
ATOM 901 C CA . VAL A 1 106 ? 0.412 3.503 -7.865 1.00 97.38 106 VAL A CA 1
ATOM 902 C C . VAL A 1 106 ? 0.830 3.590 -6.390 1.00 97.38 106 VAL A C 1
ATOM 904 O O . VAL A 1 106 ? 0.113 3.153 -5.487 1.00 97.38 106 VAL A O 1
ATOM 907 N N . LYS A 1 107 ? 2.013 4.148 -6.107 1.00 97.81 107 LYS A N 1
ATOM 908 C CA . LYS A 1 107 ? 2.484 4.342 -4.729 1.00 97.81 107 LYS A CA 1
ATOM 909 C C . LYS A 1 107 ? 1.659 5.398 -3.994 1.00 97.81 107 LYS A C 1
ATOM 911 O O . LYS A 1 107 ? 1.408 5.217 -2.803 1.00 97.81 107 LYS A O 1
ATOM 916 N N . GLU A 1 108 ? 1.290 6.483 -4.663 1.00 97.69 108 GLU A N 1
ATOM 917 C CA . GLU A 1 108 ? 0.452 7.554 -4.117 1.00 97.69 108 GLU A CA 1
ATOM 918 C C . GLU A 1 108 ? -0.967 7.042 -3.840 1.00 97.69 108 GLU A C 1
ATOM 920 O O . GLU A 1 108 ? -1.402 7.117 -2.693 1.00 97.69 108 GLU A O 1
ATOM 925 N N . GLU A 1 109 ? -1.601 6.365 -4.798 1.00 97.81 109 GLU A N 1
ATOM 926 C CA . GLU A 1 109 ? -2.916 5.723 -4.631 1.00 97.81 109 GLU A CA 1
ATOM 927 C C . GLU A 1 109 ? -2.927 4.740 -3.452 1.00 97.81 109 GLU A C 1
ATOM 929 O O . GLU A 1 109 ? -3.819 4.755 -2.601 1.00 97.81 109 GLU A O 1
ATOM 934 N N . ARG A 1 110 ? -1.889 3.900 -3.336 1.00 97.62 110 ARG A N 1
ATOM 935 C CA . ARG A 1 110 ? -1.769 2.961 -2.214 1.00 97.62 110 ARG A CA 1
ATOM 936 C C . ARG A 1 110 ? -1.624 3.681 -0.875 1.00 97.62 110 ARG A C 1
ATOM 938 O O . ARG A 1 110 ? -2.185 3.228 0.123 1.00 97.62 110 ARG A O 1
ATOM 945 N N . LYS A 1 111 ? -0.831 4.754 -0.825 1.00 98.19 111 LYS A N 1
ATOM 946 C CA . LYS A 1 111 ? -0.661 5.557 0.393 1.00 98.19 111 LYS A CA 1
ATOM 947 C C . LYS A 1 111 ? -1.974 6.217 0.792 1.00 98.19 111 LYS A C 1
ATOM 949 O O . LYS A 1 111 ? -2.321 6.171 1.967 1.00 98.19 111 LYS A O 1
ATOM 954 N N . GLU A 1 112 ? -2.698 6.773 -0.169 1.00 98.19 112 GLU A N 1
ATOM 955 C CA . GLU A 1 112 ? -3.991 7.409 0.055 1.00 98.19 112 GLU A CA 1
ATOM 956 C C . GLU A 1 112 ? -5.035 6.399 0.550 1.00 98.19 112 GLU A C 1
ATOM 958 O O . GLU A 1 112 ? -5.683 6.628 1.571 1.00 98.19 112 GLU A O 1
ATOM 963 N N . ALA A 1 113 ? -5.125 5.222 -0.076 1.00 98.12 113 ALA A N 1
ATOM 964 C CA . ALA A 1 113 ? -6.010 4.149 0.374 1.00 98.12 113 ALA A CA 1
ATOM 965 C C . ALA A 1 113 ? -5.701 3.702 1.816 1.00 98.12 113 ALA A C 1
ATOM 967 O O . ALA A 1 113 ? -6.616 3.500 2.620 1.00 98.12 113 ALA A O 1
ATOM 968 N N . LEU A 1 114 ? -4.416 3.588 2.172 1.00 98.19 114 LEU A N 1
ATOM 969 C CA . LEU A 1 114 ? -3.997 3.270 3.539 1.00 98.19 114 LEU A CA 1
ATOM 970 C C . LEU A 1 114 ? -4.334 4.394 4.521 1.00 98.19 114 LEU A C 1
ATOM 972 O O . LEU A 1 114 ? -4.845 4.108 5.603 1.00 98.19 114 LEU A O 1
ATOM 976 N N . ALA A 1 115 ? -4.087 5.654 4.159 1.00 98.38 115 ALA A N 1
ATOM 977 C CA . ALA A 1 115 ? -4.433 6.804 4.990 1.00 98.38 115 ALA A CA 1
ATOM 978 C C . ALA A 1 115 ? -5.944 6.845 5.260 1.00 98.38 115 ALA A C 1
ATOM 980 O O . ALA A 1 115 ? -6.366 6.922 6.413 1.00 98.38 115 ALA A O 1
ATOM 981 N N . ASN A 1 116 ? -6.760 6.656 4.222 1.00 98.19 116 ASN A N 1
ATOM 982 C CA . ASN A 1 116 ? -8.215 6.586 4.334 1.00 98.19 116 ASN A CA 1
ATOM 983 C C . ASN A 1 116 ? -8.673 5.428 5.232 1.00 98.19 116 ASN A C 1
ATOM 985 O O . ASN A 1 116 ? -9.579 5.598 6.049 1.00 98.19 116 ASN A O 1
ATOM 989 N N . TYR A 1 117 ? -8.038 4.258 5.129 1.00 97.81 117 TYR A N 1
ATOM 990 C CA . TYR A 1 117 ? -8.307 3.134 6.027 1.00 97.81 117 TYR A CA 1
ATOM 991 C C . TYR A 1 117 ? -7.962 3.464 7.487 1.00 97.81 117 TYR A C 1
ATOM 993 O O . TYR A 1 117 ? -8.768 3.205 8.382 1.00 97.81 117 TYR A O 1
ATOM 1001 N N . HIS A 1 118 ? -6.790 4.052 7.738 1.00 98.19 118 HIS A N 1
ATOM 1002 C CA . HIS A 1 118 ? -6.363 4.432 9.083 1.00 98.19 118 HIS A CA 1
ATOM 1003 C C . HIS A 1 118 ? -7.274 5.496 9.699 1.00 98.19 118 HIS A C 1
ATOM 1005 O O . HIS A 1 118 ? -7.661 5.341 10.857 1.00 98.19 118 HIS A O 1
ATOM 1011 N N . ASN A 1 119 ? -7.679 6.502 8.921 1.00 98.19 119 ASN A N 1
ATOM 1012 C CA . ASN A 1 119 ? -8.603 7.550 9.355 1.00 98.19 119 ASN A CA 1
ATOM 1013 C C . ASN A 1 119 ? -9.959 6.954 9.757 1.00 98.19 119 ASN A C 1
ATOM 1015 O O . ASN A 1 119 ? -10.384 7.112 10.900 1.00 98.19 119 ASN A O 1
ATOM 1019 N N . LYS A 1 120 ? -10.575 6.146 8.882 1.00 97.19 120 LYS A N 1
ATOM 1020 C CA . LYS A 1 120 ? -11.841 5.447 9.182 1.00 97.19 120 LYS A CA 1
ATOM 1021 C C . LYS A 1 120 ? -11.723 4.553 10.416 1.00 97.19 120 LYS A C 1
ATOM 1023 O O . LYS A 1 120 ? -12.609 4.523 11.268 1.00 97.19 120 LYS A O 1
ATOM 1028 N N . LYS A 1 121 ? -10.613 3.820 10.545 1.00 97.88 121 LYS A N 1
ATOM 1029 C CA . LYS A 1 121 ? -10.356 2.964 11.710 1.00 97.88 121 LYS A CA 1
ATOM 1030 C C . LYS A 1 121 ? -10.253 3.783 13.000 1.00 97.88 121 LYS A C 1
ATOM 1032 O O . LYS A 1 121 ? -10.793 3.358 14.021 1.00 97.88 121 LYS A O 1
ATOM 1037 N N . ALA A 1 122 ? -9.579 4.931 12.963 1.00 98.19 122 ALA A N 1
ATOM 1038 C CA . ALA A 1 122 ? -9.435 5.822 14.109 1.00 98.19 122 ALA A CA 1
ATOM 1039 C C . ALA A 1 122 ? -10.780 6.437 14.529 1.00 98.19 122 ALA A C 1
ATOM 1041 O O . ALA A 1 122 ? -11.087 6.467 15.719 1.00 98.19 122 ALA A O 1
ATOM 1042 N N . GLU A 1 123 ? -11.613 6.852 13.573 1.00 97.00 123 GLU A N 1
ATOM 1043 C CA . GLU A 1 123 ? -12.965 7.366 13.831 1.00 97.00 123 GLU A CA 1
ATOM 1044 C C . GLU A 1 123 ? -13.858 6.316 14.498 1.00 97.00 123 GLU A C 1
ATOM 1046 O O . GLU A 1 123 ? -14.444 6.568 15.555 1.00 97.00 123 GLU A O 1
ATOM 1051 N N . VAL A 1 124 ? -13.891 5.099 13.947 1.00 97.12 124 VAL A N 1
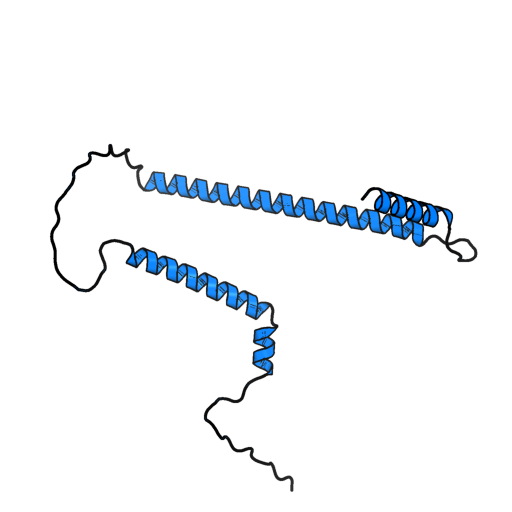ATOM 1052 C CA . VAL A 1 124 ? -14.625 3.974 14.541 1.00 97.12 124 VAL A CA 1
ATOM 1053 C C . VAL A 1 124 ? -14.105 3.678 15.947 1.00 97.12 124 VAL A C 1
ATOM 1055 O O . VAL A 1 124 ? -14.892 3.531 16.883 1.00 97.12 124 VAL A O 1
ATOM 1058 N N . PHE A 1 125 ? -12.785 3.641 16.140 1.00 97.62 125 PHE A N 1
ATOM 1059 C CA . PHE A 1 125 ? -12.190 3.422 17.457 1.00 97.62 125 PHE A CA 1
ATOM 1060 C C . PHE A 1 125 ? -12.562 4.526 18.456 1.00 97.62 125 PHE A C 1
ATOM 1062 O O . PHE A 1 125 ? -12.871 4.229 19.613 1.00 97.62 125 PHE A O 1
ATOM 1069 N N . LYS A 1 126 ? -12.598 5.791 18.025 1.00 97.19 126 LYS A N 1
ATOM 1070 C CA . LYS A 1 126 ? -13.035 6.921 18.852 1.00 97.19 126 LYS A CA 1
ATOM 1071 C C . LYS A 1 126 ? -14.479 6.743 19.310 1.00 97.19 126 LYS A C 1
ATOM 1073 O O . LYS A 1 126 ? -14.773 7.008 20.467 1.00 97.19 126 LYS A O 1
ATOM 1078 N N . ILE A 1 127 ? -15.374 6.253 18.455 1.00 96.56 127 ILE A N 1
ATOM 1079 C CA . ILE A 1 127 ? -16.766 5.971 18.837 1.00 96.56 127 ILE A CA 1
ATOM 1080 C C . ILE A 1 127 ? -16.830 4.794 19.818 1.00 96.56 127 ILE A C 1
ATOM 1082 O O . ILE A 1 127 ? -17.471 4.891 20.865 1.00 96.56 127 ILE A O 1
ATOM 1086 N N . LEU A 1 128 ? -16.139 3.692 19.512 1.00 95.75 128 LEU A N 1
ATOM 1087 C CA . LEU A 1 128 ? -16.182 2.466 20.311 1.00 95.75 128 LEU A CA 1
ATOM 1088 C C . LEU A 1 128 ? -15.534 2.619 21.693 1.00 95.75 128 LEU A C 1
ATOM 1090 O O . LEU A 1 128 ? -15.979 1.969 22.641 1.00 95.75 128 LEU A O 1
ATOM 1094 N N . SER A 1 129 ? -14.499 3.451 21.819 1.00 96.00 129 SER A N 1
ATOM 1095 C CA . SER A 1 129 ? -13.759 3.650 23.072 1.00 96.00 129 SER A CA 1
ATOM 1096 C C . SER A 1 129 ? -14.465 4.578 24.066 1.00 96.00 129 SER A C 1
ATOM 1098 O O . SER A 1 129 ? -14.106 4.582 25.244 1.00 96.00 129 SER A O 1
ATOM 1100 N N . ARG A 1 130 ? -15.502 5.318 23.642 1.00 96.44 130 ARG A N 1
ATOM 1101 C CA . ARG A 1 130 ? -16.273 6.203 24.530 1.00 96.44 130 ARG A CA 1
ATOM 1102 C C . ARG A 1 130 ? -17.010 5.414 25.610 1.00 96.44 130 ARG A C 1
ATOM 1104 O O . ARG A 1 130 ? -17.748 4.466 25.331 1.00 96.44 130 ARG A O 1
ATOM 1111 N N . LYS A 1 131 ? -16.854 5.878 26.850 1.00 97.25 131 LYS A N 1
ATOM 1112 C CA . LYS A 1 131 ? -17.490 5.332 28.052 1.00 97.25 131 LYS A CA 1
ATOM 1113 C C . LYS A 1 131 ? -18.248 6.428 28.804 1.00 97.25 131 LYS A C 1
ATOM 1115 O O . LYS A 1 131 ? -17.933 7.609 28.678 1.00 97.25 131 LYS A O 1
ATOM 1120 N N . THR A 1 132 ? -19.263 6.037 29.562 1.00 96.25 132 THR A N 1
ATOM 1121 C CA . THR A 1 132 ? -19.993 6.899 30.494 1.00 96.25 132 THR A CA 1
ATOM 1122 C C . THR A 1 132 ? -19.157 7.142 31.753 1.00 96.25 132 THR A C 1
ATOM 1124 O O . THR A 1 132 ? -18.148 6.473 31.977 1.00 96.25 132 THR A O 1
ATOM 1127 N N . LYS A 1 133 ? -19.599 8.060 32.626 1.00 96.19 133 LYS A N 1
ATOM 1128 C CA . LYS A 1 133 ? -18.947 8.316 33.927 1.00 96.19 133 LYS A CA 1
ATOM 1129 C C . LYS A 1 133 ? -18.803 7.048 34.787 1.00 96.19 133 LYS A C 1
ATOM 1131 O O . LYS A 1 133 ? -17.863 6.943 35.558 1.00 96.19 133 LYS A O 1
ATOM 1136 N N . LYS A 1 134 ? -19.709 6.075 34.618 1.00 96.69 134 LYS A N 1
ATOM 1137 C CA . LYS A 1 134 ? -19.692 4.769 35.302 1.00 96.69 134 LYS A CA 1
ATOM 1138 C C . LYS A 1 134 ? -18.886 3.695 34.548 1.00 96.69 134 LYS A C 1
ATOM 1140 O O . LYS A 1 134 ? -19.006 2.515 34.850 1.00 96.69 134 LYS A O 1
ATOM 1145 N N . GLY A 1 135 ? -18.121 4.068 33.519 1.00 95.44 135 GLY A N 1
ATOM 1146 C CA . GLY A 1 135 ? -17.262 3.157 32.754 1.00 95.44 135 GLY A CA 1
ATOM 1147 C C . GLY A 1 135 ? -17.980 2.272 31.728 1.00 95.44 135 GLY A C 1
ATOM 1148 O O . GLY A 1 135 ? -17.316 1.573 30.960 1.00 95.44 135 GLY A O 1
ATOM 1149 N N . GLN A 1 136 ? -19.312 2.318 31.658 1.00 96.38 136 GLN A N 1
ATOM 1150 C CA . GLN A 1 136 ? -20.082 1.568 30.667 1.00 96.38 136 GLN A CA 1
ATOM 1151 C C . GLN A 1 136 ? -19.890 2.160 29.266 1.00 96.38 136 GLN A C 1
ATOM 1153 O O . GLN A 1 136 ? -19.766 3.377 29.135 1.00 96.38 136 GLN A O 1
ATOM 1158 N N . PRO A 1 137 ? -19.891 1.358 28.196 1.00 97.19 137 PRO A N 1
ATOM 1159 C CA . PRO A 1 137 ? -19.798 1.897 26.849 1.00 97.19 137 PRO A CA 1
ATOM 1160 C C . PRO A 1 137 ? -20.988 2.779 26.465 1.00 97.19 137 PRO A C 1
ATOM 1162 O O . PRO A 1 137 ? -22.133 2.473 26.787 1.00 97.19 137 PRO A O 1
ATOM 1165 N N . VAL A 1 138 ? -20.729 3.852 25.717 1.00 96.81 138 VAL A N 1
ATOM 1166 C CA . VAL A 1 138 ? -21.806 4.701 25.189 1.00 96.81 138 VAL A CA 1
ATOM 1167 C C . VAL A 1 138 ? -22.493 3.983 24.024 1.00 96.81 138 VAL A C 1
ATOM 1169 O O . VAL A 1 138 ? -21.897 3.803 22.962 1.00 96.81 138 VAL A O 1
ATOM 1172 N N . MET A 1 139 ? -23.754 3.582 24.210 1.00 95.50 139 MET A N 1
ATOM 1173 C CA . MET A 1 139 ? -24.459 2.742 23.234 1.00 95.50 139 MET A CA 1
ATOM 1174 C C . MET A 1 139 ? -24.878 3.464 21.954 1.00 95.50 139 MET A C 1
ATOM 1176 O O . MET A 1 139 ? -24.810 2.853 20.894 1.00 95.50 139 MET A O 1
ATOM 1180 N N . LYS A 1 140 ? -25.233 4.754 22.013 1.00 95.50 140 LYS A N 1
ATOM 1181 C CA . LYS A 1 140 ? -25.747 5.514 20.856 1.00 95.50 140 LYS A CA 1
ATOM 1182 C C . LYS A 1 140 ? -24.895 5.337 19.586 1.00 95.50 140 LYS A C 1
ATOM 1184 O O . LYS A 1 140 ? -25.372 4.793 18.599 1.00 95.50 140 LYS A O 1
ATOM 1189 N N . GLY A 1 141 ? -23.608 5.688 19.646 1.00 94.31 141 GLY A N 1
ATOM 1190 C CA . GLY A 1 141 ? -22.716 5.576 18.482 1.00 94.31 141 GLY A CA 1
ATOM 1191 C C . GLY A 1 141 ? -22.373 4.131 18.092 1.00 94.31 141 GLY A C 1
ATOM 1192 O O . GLY A 1 141 ? -22.099 3.847 16.930 1.00 94.31 141 GLY A O 1
ATOM 1193 N N . ARG A 1 142 ? -22.416 3.183 19.039 1.00 96.00 142 ARG A N 1
ATOM 1194 C CA . ARG A 1 142 ? -22.225 1.754 18.736 1.00 96.00 142 ARG A CA 1
ATOM 1195 C C . ARG A 1 142 ? -23.393 1.190 17.928 1.00 96.00 142 ARG A C 1
ATOM 1197 O O . ARG A 1 142 ? -23.159 0.400 17.018 1.00 96.00 142 ARG A O 1
ATOM 1204 N N . MET A 1 143 ? -24.617 1.611 18.250 1.00 97.69 143 MET A N 1
ATOM 1205 C CA . MET A 1 143 ? -25.820 1.218 17.515 1.00 97.69 143 MET A CA 1
ATOM 1206 C C . MET A 1 143 ? -25.821 1.788 16.096 1.00 97.69 143 MET A C 1
ATOM 1208 O O . MET A 1 143 ? -26.125 1.055 15.162 1.00 97.69 143 MET A O 1
ATOM 1212 N N . GLU A 1 144 ? -25.408 3.046 15.916 1.00 96.69 144 GLU A N 1
ATOM 1213 C CA . GLU A 1 144 ? -25.263 3.668 14.588 1.00 96.69 144 GLU A CA 1
ATOM 1214 C C . GLU A 1 144 ? -24.271 2.887 13.704 1.00 96.69 144 GLU A C 1
ATOM 1216 O O . GLU A 1 144 ? -24.603 2.514 12.579 1.00 96.69 144 GLU A O 1
ATOM 1221 N N . LEU A 1 145 ? -23.093 2.535 14.239 1.00 96.75 145 LEU A N 1
ATOM 1222 C CA . LEU A 1 145 ? -22.106 1.710 13.525 1.00 96.75 145 LEU A CA 1
ATOM 1223 C C . LEU A 1 145 ? -22.629 0.307 13.183 1.00 96.75 145 LEU A C 1
ATOM 1225 O O . LEU A 1 145 ? -22.262 -0.261 12.153 1.00 96.75 145 LEU A O 1
ATOM 1229 N N . LEU A 1 146 ? -23.440 -0.286 14.061 1.00 96.69 146 LEU A N 1
ATOM 1230 C CA . LEU A 1 146 ? -24.047 -1.593 13.817 1.00 96.69 146 LEU A CA 1
ATOM 1231 C C . LEU A 1 146 ? -25.088 -1.513 12.696 1.00 96.69 146 LEU A C 1
ATOM 1233 O O . LEU A 1 146 ? -25.069 -2.349 11.794 1.00 96.69 146 LEU A O 1
ATOM 1237 N N . LEU A 1 147 ? -25.945 -0.490 12.722 1.00 97.00 147 LEU A N 1
ATOM 1238 C CA . LEU A 1 147 ? -26.937 -0.240 11.680 1.00 97.00 147 LEU A CA 1
ATOM 1239 C C . LEU A 1 147 ? -26.266 -0.035 10.318 1.00 97.00 147 LEU A C 1
ATOM 1241 O O . LEU A 1 147 ? -26.669 -0.661 9.340 1.00 97.00 147 LEU A O 1
ATOM 1245 N N . GLU A 1 148 ? -25.205 0.773 10.261 1.00 96.00 148 GLU A N 1
ATOM 1246 C CA . GLU A 1 148 ? -24.445 1.010 9.031 1.00 96.00 148 GLU A CA 1
ATOM 1247 C C . GLU A 1 148 ? -23.867 -0.299 8.462 1.00 96.00 148 GLU A C 1
ATOM 1249 O O . GLU A 1 148 ? -23.919 -0.535 7.254 1.00 96.00 148 GLU A O 1
ATOM 1254 N N . LYS A 1 149 ? -23.348 -1.190 9.321 1.00 96.12 149 LYS A N 1
ATOM 1255 C CA . LYS A 1 149 ? -22.857 -2.513 8.901 1.00 96.12 149 LYS A CA 1
ATOM 1256 C C . LYS A 1 149 ? -23.970 -3.397 8.348 1.00 96.12 149 LYS A C 1
ATOM 1258 O O . LYS A 1 149 ? -23.769 -4.018 7.310 1.00 96.12 149 LYS A O 1
ATOM 1263 N N . LEU A 1 150 ? -25.128 -3.441 9.007 1.00 96.75 150 LEU A N 1
ATOM 1264 C CA . LEU A 1 150 ? -26.277 -4.211 8.524 1.00 96.75 150 LEU A CA 1
ATOM 1265 C C . LEU A 1 150 ? -26.751 -3.695 7.163 1.00 96.75 150 LEU A C 1
ATOM 1267 O O . LEU A 1 150 ? -26.925 -4.480 6.239 1.00 96.75 150 LEU A O 1
ATOM 1271 N N . GLN A 1 151 ? -26.871 -2.376 7.001 1.00 96.44 151 GLN A N 1
ATOM 1272 C CA . GLN A 1 151 ? -27.251 -1.769 5.725 1.00 96.44 151 GLN A CA 1
ATOM 1273 C C . GLN A 1 151 ? -26.236 -2.050 4.612 1.00 96.44 151 GLN A C 1
ATOM 1275 O O . GLN A 1 151 ? -26.640 -2.277 3.476 1.00 96.44 151 GLN A O 1
ATOM 1280 N N . LYS A 1 152 ? -24.931 -2.050 4.911 1.00 95.75 152 LYS A N 1
ATOM 1281 C CA . LYS A 1 152 ? -23.893 -2.426 3.937 1.00 95.75 152 LYS A CA 1
ATOM 1282 C C . LYS A 1 152 ? -23.995 -3.892 3.533 1.00 95.75 152 LYS A C 1
ATOM 1284 O O . LYS A 1 152 ? -23.917 -4.177 2.348 1.00 95.75 152 LYS A O 1
ATOM 1289 N N . ASN A 1 153 ? -24.213 -4.789 4.493 1.00 95.25 153 ASN A N 1
ATOM 1290 C CA . ASN A 1 153 ? -24.379 -6.218 4.224 1.00 95.25 153 ASN A CA 1
ATOM 1291 C C . ASN A 1 153 ? -25.648 -6.525 3.417 1.00 95.25 153 ASN A C 1
ATOM 1293 O O . ASN A 1 153 ? -25.671 -7.511 2.702 1.00 95.25 153 ASN A O 1
ATOM 1297 N N . LEU A 1 154 ? -26.695 -5.704 3.544 1.00 95.56 154 LEU A N 1
ATOM 1298 C CA . LEU A 1 154 ? -27.935 -5.840 2.770 1.00 95.56 154 LEU A CA 1
ATOM 1299 C C . LEU A 1 154 ? -27.836 -5.262 1.350 1.00 95.56 154 LEU A C 1
ATOM 1301 O O . LEU A 1 154 ? -28.617 -5.639 0.485 1.00 95.56 154 LEU A O 1
ATOM 1305 N N . LYS A 1 155 ? -26.937 -4.295 1.130 1.00 90.25 155 LYS A N 1
ATOM 1306 C CA . LYS A 1 155 ? -26.720 -3.637 -0.171 1.00 90.25 155 LYS A CA 1
ATOM 1307 C C . LYS A 1 155 ? -25.621 -4.299 -1.007 1.00 90.25 155 LYS A C 1
ATOM 1309 O O . LYS A 1 155 ? -25.502 -3.968 -2.184 1.00 90.25 155 LYS A O 1
ATOM 1314 N N . SER A 1 156 ? -24.786 -5.126 -0.381 1.00 69.56 156 SER A N 1
ATOM 1315 C CA . SER A 1 156 ? -23.697 -5.875 -1.013 1.00 69.56 156 SER A CA 1
ATOM 1316 C C . SER A 1 156 ? -24.143 -7.270 -1.407 1.00 69.56 156 SER A C 1
ATOM 1318 O O . SER A 1 156 ? -23.446 -7.813 -2.290 1.00 69.56 156 SER A O 1
#

Foldseek 3Di:
DDDDDDDDDDDPDDPDDPVVVCCCPPPPVNVVVVVVVVVVVVVVVVVVVVVVVDPDDDPDDDDDDDDDDDDPDPDDDDDDPVVVVVVVVVVVVVVVVVVVVVVVVVVVVVVVVVVVVVVVVVVLCVQQCDADPVRHHDVPSVVVVVVVVVVVVVVD